Protein AF-A0A0D3APN8-F1 (afdb_monomer_lite)

Foldseek 3Di:
DDDDDDDDDDDDDDDDDDDDDDDDDPVPDQDDDPVSDDPPPDPDDPDPPPCPPPPPCPVPPPPPPPVCVVVVLCLCLLQVNDDDNVVVQLQVQLVVCCVVVPPQSVDSVRSSVVSNCCSPVSVSVVVVVVD

InterPro domains:
  IPR035902 Nucleoside phosphorylase/phosphoribosyltransferase catalytic domain superfamily [G3DSA:3.40.1030.10] (35-131)
  IPR035902 Nucleoside phosphorylase/phosphoribosyltransferase catalytic domain superfamily [SSF52418] (65-129)
  IPR040389 Cyclin-dependent protein kinase inhibitor SMR [PTHR33142] (10-127)

Secondary structure (DSSP, 8-state):
---------PPPPP------------S-PPPPSGGGSPPP---PPPP--S----------S-S---HHHHHHHHHHHHTT--SHHHHHHHHHHHHHHHHHT-TT-SSHHHHHHHHHHHHHTSHHHHHHHT-

Radius of gyration: 34.27 Å; chains: 1; bounding box: 90×50×68 Å

Organism: NCBI:txid109376

pLDDT: mean 76.38, std 21.12, range [37.12, 98.56]

Structure (mmCIF, N/CA/C/O backbone):
data_AF-A0A0D3APN8-F1
#
_entry.id   AF-A0A0D3APN8-F1
#
loop_
_atom_site.group_PDB
_atom_site.id
_atom_site.type_symbol
_atom_site.label_atom_id
_atom_site.label_alt_id
_atom_site.label_comp_id
_atom_site.label_asym_id
_atom_site.label_entity_id
_atom_site.label_seq_id
_atom_site.pdbx_PDB_ins_code
_atom_site.Cartn_x
_atom_site.Cartn_y
_atom_site.Cartn_z
_atom_site.occupancy
_atom_site.B_iso_or_equiv
_atom_site.auth_seq_id
_atom_site.auth_comp_id
_atom_site.auth_asym_id
_atom_site.auth_atom_id
_atom_site.pdbx_PDB_model_num
ATOM 1 N N . MET A 1 1 ? 79.770 -1.062 5.761 1.00 37.47 1 MET A N 1
ATOM 2 C CA . MET A 1 1 ? 80.265 -0.580 4.463 1.00 37.47 1 MET A CA 1
ATOM 3 C C . MET A 1 1 ? 79.353 -1.129 3.380 1.00 37.47 1 MET A C 1
ATOM 5 O O . MET A 1 1 ? 79.330 -2.326 3.135 1.00 37.47 1 MET A O 1
ATOM 9 N N . ASP A 1 2 ? 78.524 -0.215 2.884 1.00 37.12 2 ASP A N 1
ATOM 10 C CA . ASP A 1 2 ? 78.153 -0.028 1.479 1.00 37.12 2 ASP A CA 1
ATOM 11 C C . ASP A 1 2 ? 77.240 -1.070 0.818 1.00 37.12 2 ASP A C 1
ATOM 13 O O . ASP A 1 2 ? 77.661 -2.017 0.158 1.00 37.12 2 ASP A O 1
ATOM 17 N N . SER A 1 3 ? 75.935 -0.805 0.934 1.00 42.62 3 SER A N 1
ATOM 18 C CA . SER A 1 3 ? 74.910 -1.328 0.033 1.00 42.62 3 SER A CA 1
ATOM 19 C C . SER A 1 3 ? 74.941 -0.503 -1.257 1.00 42.62 3 SER A C 1
ATOM 21 O O . SER A 1 3 ? 74.533 0.658 -1.259 1.00 42.62 3 SER A O 1
ATOM 23 N N . SER A 1 4 ? 75.459 -1.081 -2.342 1.00 48.75 4 SER A N 1
ATOM 24 C CA . SER A 1 4 ? 75.426 -0.475 -3.676 1.00 48.75 4 SER A CA 1
ATOM 25 C C . SER A 1 4 ? 74.686 -1.390 -4.652 1.00 48.75 4 SER A C 1
ATOM 27 O O . SER A 1 4 ? 74.848 -2.613 -4.645 1.00 48.75 4 SER A O 1
ATOM 29 N N . GLY A 1 5 ? 73.788 -0.767 -5.415 1.00 46.47 5 GLY A N 1
ATOM 30 C CA . GLY A 1 5 ? 72.669 -1.384 -6.119 1.00 46.47 5 GLY A CA 1
ATOM 31 C C . GLY A 1 5 ? 73.028 -2.389 -7.213 1.00 46.47 5 GLY A C 1
ATOM 32 O O . GLY A 1 5 ? 74.096 -2.360 -7.821 1.00 46.47 5 GLY A O 1
ATOM 33 N N . LYS A 1 6 ? 72.064 -3.265 -7.512 1.00 50.12 6 LYS A N 1
ATOM 34 C CA . LYS A 1 6 ? 72.099 -4.148 -8.682 1.00 50.12 6 LYS A CA 1
ATOM 35 C C . LYS A 1 6 ? 70.855 -3.913 -9.532 1.00 50.12 6 LYS A C 1
ATOM 37 O O . LYS A 1 6 ? 69.770 -4.391 -9.216 1.00 50.12 6 LYS A O 1
ATOM 42 N N . THR A 1 7 ? 71.035 -3.180 -10.627 1.00 43.44 7 THR A N 1
ATOM 43 C CA . THR A 1 7 ? 70.061 -3.047 -11.716 1.00 43.44 7 THR A CA 1
ATOM 44 C C . THR A 1 7 ? 70.005 -4.357 -12.501 1.00 43.44 7 THR A C 1
ATOM 46 O O . THR A 1 7 ? 70.980 -4.740 -13.150 1.00 43.44 7 THR A O 1
ATOM 49 N N . LEU A 1 8 ? 68.868 -5.054 -12.459 1.00 48.75 8 LEU A N 1
ATOM 50 C CA . LEU A 1 8 ? 68.627 -6.259 -13.255 1.00 48.75 8 LEU A CA 1
ATOM 51 C C . LEU A 1 8 ? 68.156 -5.867 -14.664 1.00 48.75 8 LEU A C 1
ATOM 53 O O . LEU A 1 8 ? 67.062 -5.340 -14.847 1.00 48.75 8 LEU A O 1
ATOM 57 N N . LYS A 1 9 ? 68.993 -6.135 -15.674 1.00 44.97 9 LYS A N 1
ATOM 58 C CA . LYS A 1 9 ? 68.624 -6.039 -17.094 1.00 44.97 9 LYS A CA 1
ATOM 59 C C . LYS A 1 9 ? 67.778 -7.256 -17.482 1.00 44.97 9 LYS A C 1
ATOM 61 O O . LYS A 1 9 ? 68.299 -8.368 -17.549 1.00 44.97 9 LYS A O 1
ATOM 66 N N . VAL A 1 10 ? 66.496 -7.045 -17.768 1.00 46.97 10 VAL A N 1
ATOM 67 C CA . VAL A 1 10 ? 65.605 -8.079 -18.316 1.00 46.97 10 VAL A CA 1
ATOM 68 C C . VAL A 1 10 ? 65.905 -8.264 -19.808 1.00 46.97 10 VAL A C 1
ATOM 70 O O . VAL A 1 10 ? 65.887 -7.305 -20.576 1.00 46.97 10 VAL A O 1
ATOM 73 N N . LYS A 1 11 ? 66.216 -9.503 -20.208 1.00 47.66 11 LYS A N 1
ATOM 74 C CA . LYS A 1 11 ? 66.389 -9.926 -21.606 1.00 47.66 11 LYS A CA 1
ATOM 75 C C . LYS A 1 11 ? 65.027 -10.311 -22.196 1.00 47.66 11 LYS A C 1
ATOM 77 O O . LYS A 1 11 ? 64.288 -11.074 -21.582 1.00 47.66 11 LYS A O 1
ATOM 82 N N . THR A 1 12 ? 64.722 -9.812 -23.388 1.00 45.81 12 THR A N 1
ATOM 83 C CA . THR A 1 12 ? 63.543 -10.170 -24.194 1.00 45.81 12 THR A CA 1
ATOM 84 C C . THR A 1 12 ? 63.603 -11.638 -24.637 1.00 45.81 12 THR A C 1
ATOM 86 O O . THR A 1 12 ? 64.665 -12.069 -25.098 1.00 45.81 12 THR A O 1
ATOM 89 N N . PRO A 1 13 ? 62.508 -12.418 -24.568 1.00 44.09 13 PRO A N 1
ATOM 90 C CA . PRO A 1 13 ? 62.499 -13.758 -25.131 1.00 44.09 13 PRO A CA 1
ATOM 91 C C . PRO A 1 13 ? 62.144 -13.732 -26.624 1.00 44.09 13 PRO A C 1
ATOM 93 O O . PRO A 1 13 ? 61.189 -13.098 -27.068 1.00 44.09 13 PRO A O 1
ATOM 96 N N . ILE A 1 14 ? 62.969 -14.446 -27.385 1.00 47.16 14 ILE A N 1
ATOM 97 C CA . ILE A 1 14 ? 62.827 -14.780 -28.802 1.00 47.16 14 ILE A CA 1
ATOM 98 C C . ILE A 1 14 ? 61.641 -15.743 -28.969 1.00 47.16 14 ILE A C 1
ATOM 100 O O . ILE A 1 14 ? 61.655 -16.838 -28.408 1.00 47.16 14 ILE A O 1
ATOM 104 N N . ASN A 1 15 ? 60.640 -15.364 -29.769 1.00 44.09 15 ASN A N 1
ATOM 105 C CA . ASN A 1 15 ? 59.539 -16.253 -30.147 1.00 44.09 15 ASN A CA 1
ATOM 106 C C . ASN A 1 15 ? 60.028 -17.278 -31.182 1.00 44.09 15 ASN A C 1
ATOM 108 O O . ASN A 1 15 ? 60.207 -16.951 -32.356 1.00 44.09 15 ASN A O 1
ATOM 112 N N . LYS A 1 16 ? 60.240 -18.527 -30.755 1.00 42.22 16 LYS A N 1
ATOM 113 C CA . LYS A 1 16 ? 60.398 -19.671 -31.663 1.00 42.22 16 LYS A CA 1
ATOM 114 C C . LYS A 1 16 ? 59.022 -20.076 -32.199 1.00 42.22 16 LYS A C 1
ATOM 116 O O . LYS A 1 16 ? 58.104 -20.322 -31.422 1.00 42.22 16 LYS A O 1
ATOM 121 N N . LYS A 1 17 ? 58.895 -20.143 -33.525 1.00 40.84 17 LYS A N 1
ATOM 122 C CA . LYS A 1 17 ? 57.742 -20.718 -34.231 1.00 40.84 17 LYS A CA 1
ATOM 123 C C . LYS A 1 17 ? 57.676 -22.215 -33.905 1.00 40.84 17 LYS A C 1
ATOM 125 O O . LYS A 1 17 ? 58.651 -22.919 -34.151 1.00 40.84 17 LYS A O 1
ATOM 130 N N . LEU A 1 18 ? 56.561 -22.673 -33.343 1.00 43.44 18 LEU A N 1
ATOM 131 C CA . LEU A 1 18 ? 56.265 -24.092 -33.167 1.00 43.44 18 LEU A CA 1
ATOM 132 C C . LEU A 1 18 ? 55.299 -24.491 -34.287 1.00 43.44 18 LEU A C 1
ATOM 134 O O . LEU A 1 18 ? 54.192 -23.958 -34.363 1.00 43.44 18 LEU A O 1
ATOM 138 N N . GLU A 1 19 ? 55.742 -25.361 -35.188 1.00 45.94 19 GLU A N 1
ATOM 139 C CA . GLU A 1 19 ? 54.871 -26.022 -36.160 1.00 45.94 19 GLU A CA 1
ATOM 140 C C . GLU A 1 19 ? 54.150 -27.163 -35.432 1.00 45.94 19 GLU A C 1
ATOM 142 O O . GLU A 1 19 ? 54.787 -27.949 -34.730 1.00 45.94 19 GLU A O 1
ATOM 147 N N . LYS A 1 20 ? 52.819 -27.205 -35.531 1.00 43.53 20 LYS A N 1
ATOM 148 C CA . LYS A 1 20 ? 51.989 -28.279 -34.980 1.00 43.53 20 LYS A CA 1
ATOM 149 C C . LYS A 1 20 ? 51.317 -28.995 -36.147 1.00 43.53 20 LYS A C 1
ATOM 151 O O . LYS A 1 20 ? 50.516 -28.394 -36.861 1.00 43.53 20 LYS A O 1
ATOM 156 N N . GLU A 1 21 ? 51.696 -30.249 -36.343 1.00 40.78 21 GLU A N 1
ATOM 157 C CA . GLU A 1 21 ? 51.004 -31.202 -37.205 1.00 40.78 21 GLU A CA 1
ATOM 158 C C . GLU A 1 21 ? 49.721 -31.701 -36.518 1.00 40.78 21 GLU A C 1
ATOM 160 O O . GLU A 1 21 ? 49.725 -31.929 -35.310 1.00 40.78 21 GLU A O 1
ATOM 165 N N . GLY A 1 22 ? 48.662 -31.878 -37.319 1.00 49.62 22 GLY A N 1
ATOM 166 C CA . GLY A 1 22 ? 47.537 -32.798 -37.100 1.00 49.62 22 GLY A CA 1
ATOM 167 C C . GLY A 1 22 ? 46.626 -32.550 -35.895 1.00 49.62 22 GLY A C 1
ATOM 168 O O . GLY A 1 22 ? 46.859 -33.102 -34.826 1.00 49.62 22 GLY A O 1
ATOM 169 N N . GLU A 1 23 ? 45.515 -31.840 -36.101 1.00 52.97 23 GLU A N 1
ATOM 170 C CA . GLU A 1 23 ? 44.332 -31.934 -35.233 1.00 52.97 23 GLU A CA 1
ATOM 171 C C . GLU A 1 23 ? 43.122 -32.264 -36.126 1.00 52.97 23 GLU A C 1
ATOM 173 O O . GLU A 1 23 ? 42.952 -31.677 -37.196 1.00 52.97 23 GLU A O 1
ATOM 178 N N . GLU A 1 24 ? 42.364 -33.285 -35.723 1.00 58.72 24 GLU A N 1
ATOM 179 C CA . GLU A 1 24 ? 41.165 -33.802 -36.388 1.00 58.72 24 GLU A CA 1
ATOM 180 C C . GLU A 1 24 ? 40.160 -32.663 -36.629 1.00 58.72 24 GLU A C 1
ATOM 182 O O . GLU A 1 24 ? 39.918 -31.844 -35.741 1.00 58.72 24 GLU A O 1
ATOM 187 N N . GLU A 1 25 ? 39.614 -32.561 -37.847 1.00 55.94 25 GLU A N 1
ATOM 188 C CA . GLU A 1 25 ? 38.759 -31.433 -38.223 1.00 55.94 25 GLU A CA 1
ATOM 189 C C . GLU A 1 25 ? 37.395 -31.523 -37.526 1.00 55.94 25 GLU A C 1
ATOM 191 O O . GLU A 1 25 ? 36.469 -32.175 -38.011 1.00 55.94 25 GLU A O 1
ATOM 196 N N . ASP A 1 26 ? 37.242 -30.803 -36.414 1.00 64.06 26 ASP A N 1
ATOM 197 C CA . ASP A 1 26 ? 35.926 -30.346 -35.982 1.00 64.06 26 ASP A CA 1
ATOM 198 C C . ASP A 1 26 ? 35.292 -29.612 -37.174 1.00 64.06 26 ASP A C 1
ATOM 200 O O . ASP A 1 26 ? 35.817 -28.607 -37.667 1.00 64.06 26 ASP A O 1
ATOM 204 N N . GLY A 1 27 ? 34.157 -30.127 -37.659 1.00 63.78 27 GLY A N 1
ATOM 205 C CA . GLY A 1 27 ? 33.430 -29.661 -38.852 1.00 63.78 27 GLY A CA 1
ATOM 206 C C . GLY A 1 27 ? 32.909 -28.216 -38.788 1.00 63.78 27 GLY A C 1
ATOM 207 O O . GLY A 1 27 ? 32.065 -27.817 -39.586 1.00 63.78 27 GLY A O 1
ATOM 208 N N . PHE A 1 28 ? 33.409 -27.419 -37.848 1.00 59.09 28 PHE A N 1
ATOM 209 C CA . PHE A 1 28 ? 33.198 -25.990 -37.708 1.00 59.09 28 PHE A CA 1
ATOM 210 C C . PHE A 1 28 ? 34.496 -25.221 -38.010 1.00 59.09 28 PHE A C 1
ATOM 212 O O . PHE A 1 28 ? 34.993 -24.433 -37.207 1.00 59.09 28 PHE A O 1
ATOM 219 N N . THR A 1 29 ? 35.085 -25.458 -39.184 1.00 73.25 29 THR A N 1
ATOM 220 C CA . THR A 1 29 ? 36.287 -24.729 -39.604 1.00 73.25 29 THR A CA 1
ATOM 221 C C . THR A 1 29 ? 35.915 -23.344 -40.132 1.00 73.25 29 THR A C 1
ATOM 223 O O . THR A 1 29 ? 35.148 -23.206 -41.085 1.00 73.25 29 THR A O 1
ATOM 226 N N . THR A 1 30 ? 36.493 -22.298 -39.532 1.00 80.19 30 THR A N 1
ATOM 227 C CA . THR A 1 30 ? 36.334 -20.909 -39.984 1.00 80.19 30 THR A CA 1
ATOM 228 C C . THR A 1 30 ? 36.708 -20.784 -41.466 1.00 80.19 30 THR A C 1
ATOM 230 O O . THR A 1 30 ? 37.842 -21.131 -41.821 1.00 80.19 30 THR A O 1
ATOM 233 N N . PRO A 1 31 ? 35.820 -20.252 -42.330 1.00 78.19 31 PRO A N 1
ATOM 234 C CA . PRO A 1 31 ? 36.100 -20.090 -43.750 1.00 78.19 31 PRO A CA 1
ATOM 235 C C . PRO A 1 31 ? 37.393 -19.303 -43.974 1.00 78.19 31 PRO A C 1
ATOM 237 O O . PRO A 1 31 ? 37.514 -18.133 -43.604 1.00 78.19 31 PRO A O 1
ATOM 240 N N . LYS A 1 32 ? 38.387 -19.955 -44.582 1.00 78.19 32 LYS A N 1
ATOM 241 C CA . LYS A 1 32 ? 39.660 -19.323 -44.934 1.00 78.19 32 LYS A CA 1
ATOM 242 C C . LYS A 1 32 ? 39.542 -18.731 -46.335 1.00 78.19 32 LYS A C 1
ATOM 244 O O . LYS A 1 32 ? 39.289 -19.434 -47.304 1.00 78.19 32 LYS A O 1
ATOM 249 N N . GLY A 1 33 ? 39.729 -17.423 -46.446 1.00 78.44 33 GLY A N 1
ATOM 250 C CA . GLY A 1 33 ? 39.718 -16.714 -47.723 1.00 78.44 33 GLY A CA 1
ATOM 251 C C . GLY A 1 33 ? 39.744 -15.209 -47.502 1.00 78.44 33 GLY A C 1
ATOM 252 O O . GLY A 1 33 ? 39.209 -14.723 -46.508 1.00 78.44 33 GLY A O 1
ATOM 253 N N . ALA A 1 34 ? 40.380 -14.459 -48.404 1.00 74.50 34 ALA A N 1
ATOM 254 C CA . ALA A 1 34 ? 40.417 -12.996 -48.322 1.00 74.50 34 ALA A CA 1
ATOM 255 C C . ALA A 1 34 ? 39.006 -12.385 -48.361 1.00 74.50 34 ALA A C 1
ATOM 257 O O . ALA A 1 34 ? 38.756 -11.381 -47.709 1.00 74.50 34 ALA A O 1
ATOM 258 N N . GLN A 1 35 ? 38.082 -13.050 -49.053 1.00 80.19 35 GLN A N 1
ATOM 259 C CA . GLN A 1 35 ? 36.667 -12.705 -49.146 1.00 80.19 35 GLN A CA 1
ATOM 260 C C . GLN A 1 35 ? 35.890 -12.875 -47.830 1.00 80.19 35 GLN A C 1
ATOM 262 O O . GLN A 1 35 ? 34.856 -12.244 -47.653 1.00 80.19 35 GLN A O 1
ATOM 267 N N . PHE A 1 36 ? 36.387 -13.702 -46.905 1.00 78.44 36 PHE A N 1
ATOM 268 C CA . PHE A 1 36 ? 35.804 -13.896 -45.572 1.00 78.44 36 PHE A CA 1
ATOM 269 C C . PHE A 1 36 ? 36.566 -13.120 -44.491 1.00 78.44 36 PHE A C 1
ATOM 271 O O . PHE A 1 36 ? 36.204 -13.170 -43.316 1.00 78.44 36 PHE A O 1
ATOM 278 N N . LYS A 1 37 ? 37.636 -12.399 -44.864 1.00 81.50 37 LYS A N 1
ATOM 279 C CA . LYS A 1 37 ? 38.321 -11.505 -43.934 1.00 81.50 37 LYS A CA 1
ATOM 280 C C . LYS A 1 37 ? 37.448 -10.286 -43.698 1.00 81.50 37 LYS A C 1
ATOM 282 O O . LYS A 1 37 ? 36.976 -9.655 -44.640 1.00 81.50 37 LYS A O 1
ATOM 287 N N . ILE A 1 38 ? 37.305 -9.931 -42.427 1.00 80.19 38 ILE A N 1
ATOM 288 C CA . ILE A 1 38 ? 36.718 -8.658 -42.028 1.00 80.19 38 ILE A CA 1
ATOM 289 C C . ILE A 1 38 ? 37.524 -7.550 -42.728 1.00 80.19 38 ILE A C 1
ATOM 291 O O . ILE A 1 38 ? 38.755 -7.535 -42.595 1.00 80.19 38 ILE A O 1
ATOM 295 N N . PRO A 1 39 ? 36.872 -6.657 -43.495 1.00 80.62 39 PRO A N 1
ATOM 296 C CA . PRO A 1 39 ? 37.542 -5.516 -44.096 1.00 80.62 39 PRO A CA 1
ATOM 297 C C . PRO A 1 39 ? 38.317 -4.728 -43.033 1.00 80.62 39 PRO A C 1
ATOM 299 O O . PRO A 1 39 ? 37.852 -4.621 -41.894 1.00 80.62 39 PRO A O 1
ATOM 302 N N . PRO A 1 40 ? 39.499 -4.183 -43.367 1.00 75.75 40 PRO A N 1
ATOM 303 C CA . PRO A 1 40 ? 40.260 -3.393 -42.415 1.00 75.75 40 PRO A CA 1
ATOM 304 C C . PRO A 1 40 ? 39.393 -2.235 -41.924 1.00 75.75 40 PR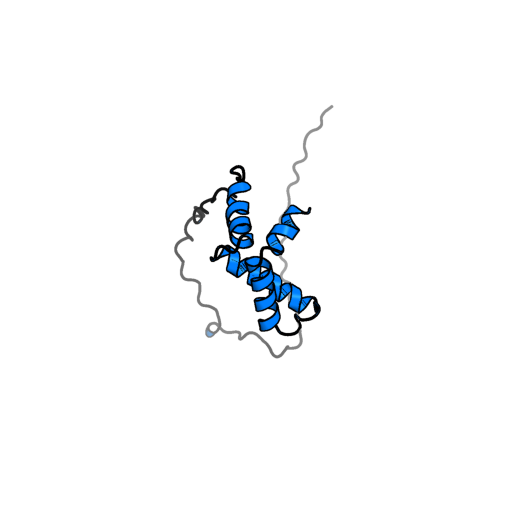O A C 1
ATOM 306 O O . PRO A 1 40 ? 38.747 -1.555 -42.723 1.00 75.75 40 PRO A O 1
ATOM 309 N N . LEU A 1 41 ? 39.369 -2.036 -40.605 1.00 70.00 41 LEU A N 1
ATOM 310 C CA . LEU A 1 41 ? 38.655 -0.923 -39.995 1.00 70.00 41 LEU A CA 1
ATOM 311 C C . LEU A 1 41 ? 39.166 0.370 -40.639 1.00 70.00 41 LEU A C 1
ATOM 313 O O . LEU A 1 41 ? 40.344 0.712 -40.503 1.00 70.00 41 LEU A O 1
ATOM 317 N N . LEU A 1 42 ? 38.287 1.067 -41.367 1.00 73.62 42 LEU A N 1
ATOM 318 C CA . LEU A 1 42 ? 38.537 2.443 -41.783 1.00 73.62 42 LEU A CA 1
ATOM 319 C C . LEU A 1 42 ? 38.911 3.225 -40.526 1.00 73.62 42 LEU A C 1
ATOM 321 O O . LEU A 1 42 ? 38.305 3.000 -39.479 1.00 73.62 42 LEU A O 1
ATOM 325 N N . GLN A 1 43 ? 39.932 4.084 -40.609 1.00 73.94 43 GLN A N 1
ATOM 326 C CA . GLN A 1 43 ? 40.375 4.872 -39.462 1.00 73.94 43 GLN A CA 1
ATOM 327 C C . GLN A 1 43 ? 39.201 5.699 -38.948 1.00 73.94 43 GLN A C 1
ATOM 329 O O . GLN A 1 43 ? 38.864 6.751 -39.490 1.00 73.94 43 GLN A O 1
ATOM 334 N N . CYS A 1 44 ? 38.562 5.189 -37.901 1.00 61.94 44 CYS A N 1
ATOM 335 C CA . CYS A 1 44 ? 37.599 5.944 -37.141 1.00 61.94 44 CYS A CA 1
ATOM 336 C C . CYS A 1 44 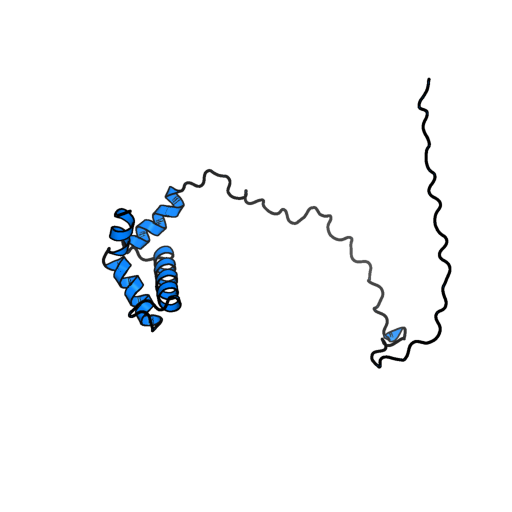? 38.350 7.157 -36.582 1.00 61.94 44 CYS A C 1
ATOM 338 O O . CYS A 1 44 ? 39.499 6.999 -36.144 1.00 61.94 44 CYS A O 1
ATOM 340 N N . PRO A 1 45 ? 37.741 8.355 -36.574 1.00 72.94 45 PRO A N 1
ATOM 341 C CA . PRO A 1 45 ? 38.311 9.459 -35.820 1.00 72.94 45 PRO A CA 1
ATOM 342 C C . PRO A 1 45 ? 38.611 8.96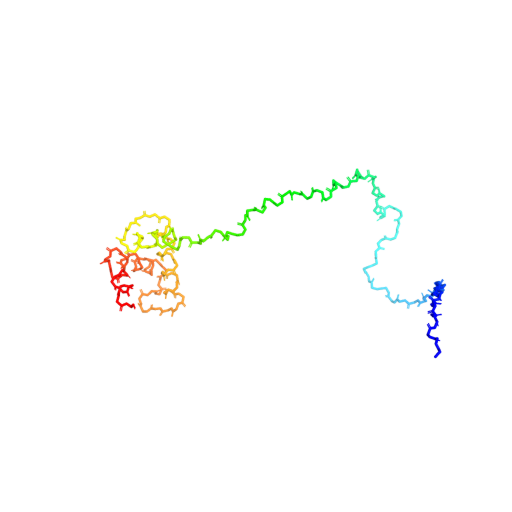3 -34.398 1.00 72.94 45 PRO A C 1
ATOM 344 O O . PRO A 1 45 ? 37.867 8.111 -33.889 1.00 72.94 45 PRO A O 1
ATOM 347 N N . PRO A 1 46 ? 39.709 9.429 -33.773 1.00 70.81 46 PRO A N 1
ATOM 348 C CA . PRO A 1 46 ? 40.049 9.011 -32.423 1.00 70.81 46 PRO A CA 1
ATOM 349 C C . PRO A 1 46 ? 38.804 9.158 -31.557 1.00 70.81 46 PRO A C 1
ATOM 351 O O . PRO A 1 46 ? 38.129 10.191 -31.620 1.00 70.81 46 PRO A O 1
ATOM 354 N N . ALA A 1 47 ? 38.474 8.096 -30.813 1.00 64.62 47 ALA A N 1
ATOM 355 C CA . ALA A 1 47 ? 37.350 8.126 -29.893 1.00 64.62 47 ALA A CA 1
ATOM 356 C C . ALA A 1 47 ? 37.443 9.433 -29.097 1.00 64.62 47 ALA A C 1
ATOM 358 O O . ALA A 1 47 ? 38.557 9.768 -28.667 1.00 64.62 47 ALA A O 1
ATOM 359 N N . PRO A 1 48 ? 36.331 10.181 -28.940 1.00 63.97 48 PRO A N 1
ATOM 360 C CA . PRO A 1 48 ? 36.332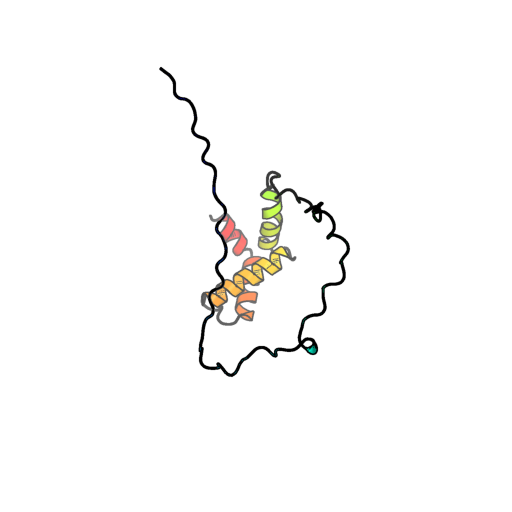 11.392 -28.142 1.00 63.97 48 PRO A CA 1
ATOM 361 C C . PRO A 1 48 ? 37.113 11.115 -26.868 1.00 63.97 48 PRO A C 1
ATOM 363 O O . PRO A 1 48 ? 36.906 10.072 -26.234 1.00 63.97 48 PRO A O 1
ATOM 366 N N . VAL A 1 49 ? 38.081 11.987 -26.565 1.00 64.88 49 VAL A N 1
ATOM 367 C CA . VAL A 1 49 ? 38.912 11.854 -25.366 1.00 64.88 49 VAL A CA 1
ATOM 368 C C . VAL A 1 49 ? 37.973 11.512 -24.216 1.00 64.88 49 VAL A C 1
ATOM 370 O O . VAL A 1 49 ? 36.870 12.057 -24.157 1.00 64.88 49 VAL A O 1
ATOM 373 N N . ARG A 1 50 ? 38.386 10.634 -23.294 1.00 58.62 50 ARG A N 1
ATOM 374 C CA . ARG A 1 50 ? 37.682 10.425 -22.018 1.00 58.62 50 ARG A CA 1
ATOM 375 C C . ARG A 1 50 ? 37.669 11.713 -21.160 1.00 58.62 50 ARG A C 1
ATOM 377 O O . ARG A 1 50 ? 37.905 11.661 -19.964 1.00 58.62 50 ARG A O 1
ATOM 384 N N . GLY A 1 51 ? 37.340 12.879 -21.708 1.00 55.88 51 GLY A N 1
ATOM 385 C CA . GLY A 1 51 ? 36.362 13.738 -21.070 1.00 55.88 51 GLY A CA 1
ATOM 386 C C . GLY A 1 51 ? 35.057 12.973 -21.162 1.00 55.88 51 GLY A C 1
ATOM 387 O O . GLY A 1 51 ? 34.298 13.163 -22.107 1.00 55.88 51 GLY A O 1
ATOM 388 N N . GLY A 1 52 ? 34.884 12.003 -20.253 1.00 55.22 52 GLY A N 1
ATOM 389 C CA . GLY A 1 52 ? 33.679 11.193 -20.194 1.00 55.22 52 GLY A CA 1
ATOM 390 C C . GLY A 1 52 ? 32.472 12.107 -20.305 1.00 55.22 52 GLY A C 1
ATOM 391 O O . GLY A 1 52 ? 32.559 13.289 -19.954 1.00 55.22 52 GLY A O 1
ATOM 392 N N . ILE A 1 53 ? 31.333 11.561 -20.741 1.00 55.03 53 ILE A N 1
ATOM 393 C CA . ILE A 1 53 ? 30.046 12.097 -20.289 1.00 55.03 53 ILE A CA 1
ATOM 394 C C . ILE A 1 53 ? 30.315 12.509 -18.853 1.00 55.03 53 ILE A C 1
ATOM 396 O O . ILE A 1 53 ? 30.743 11.643 -18.078 1.00 55.03 53 ILE A O 1
ATOM 400 N N . GLN A 1 54 ? 30.252 13.812 -18.542 1.00 53.88 54 GLN A N 1
ATOM 401 C CA . GLN A 1 54 ? 30.295 14.201 -17.151 1.00 53.88 54 GLN A CA 1
ATOM 402 C C . GLN A 1 54 ? 29.153 13.375 -16.606 1.00 53.88 54 GLN A C 1
ATOM 404 O O . GLN A 1 54 ? 27.988 13.648 -16.905 1.00 53.88 54 GLN A O 1
ATOM 409 N N . GLN A 1 55 ? 29.480 12.303 -15.879 1.00 55.03 55 GLN A N 1
ATOM 410 C CA . GLN A 1 55 ? 28.560 11.829 -14.895 1.00 55.03 55 GLN A CA 1
ATOM 411 C C . GLN A 1 55 ? 28.369 13.121 -14.142 1.00 55.03 55 GLN A C 1
ATOM 413 O O . GLN A 1 55 ? 29.311 13.625 -13.524 1.00 55.03 55 GLN A O 1
ATOM 418 N N . LYS A 1 56 ? 27.197 13.745 -14.309 1.00 49.97 56 LYS A N 1
ATOM 419 C CA . LYS A 1 56 ? 26.700 14.556 -13.232 1.00 49.97 56 LYS A CA 1
ATOM 420 C C . LYS A 1 56 ? 26.818 13.560 -12.107 1.00 49.97 56 LYS A C 1
ATOM 422 O O . LYS A 1 56 ? 26.060 12.595 -12.039 1.00 49.97 56 LYS A O 1
ATOM 427 N N . THR A 1 57 ? 27.855 13.731 -11.302 1.00 51.38 57 THR A N 1
ATOM 428 C CA . THR A 1 57 ? 27.800 13.371 -9.921 1.00 51.38 57 THR A CA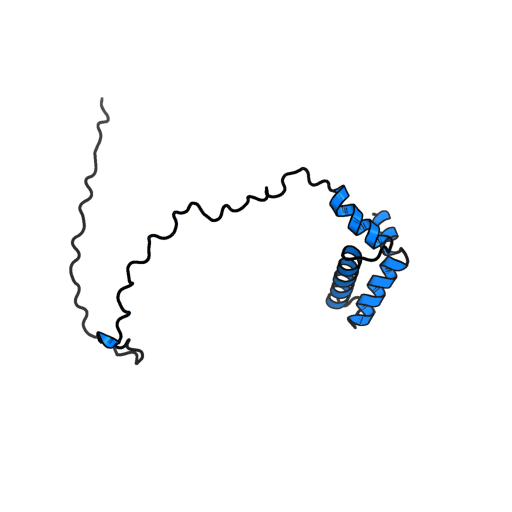 1
ATOM 429 C C . THR A 1 57 ? 26.605 14.191 -9.471 1.00 51.38 57 THR A C 1
ATOM 431 O O . THR A 1 57 ? 26.718 15.311 -8.996 1.00 51.38 57 THR A O 1
ATOM 434 N N . THR A 1 58 ? 25.395 13.666 -9.706 1.00 51.62 58 THR A N 1
ATOM 435 C CA . THR A 1 58 ? 24.334 13.860 -8.752 1.00 51.62 58 THR A CA 1
ATOM 436 C C . THR A 1 58 ? 25.059 13.480 -7.482 1.00 51.62 58 THR A C 1
ATOM 438 O O . THR A 1 58 ? 25.537 12.334 -7.424 1.00 51.62 58 THR A O 1
ATOM 441 N N . PRO A 1 59 ? 25.346 14.436 -6.583 1.00 56.47 59 PRO A N 1
ATOM 442 C CA . PRO A 1 59 ? 26.021 14.084 -5.353 1.00 56.47 59 PRO A CA 1
ATOM 443 C C . PRO A 1 59 ? 25.247 12.876 -4.849 1.00 56.47 59 PRO A C 1
ATOM 445 O O . PRO A 1 59 ? 24.020 12.966 -4.745 1.00 56.47 59 PRO A O 1
ATOM 448 N N . ARG A 1 60 ? 25.906 11.709 -4.708 1.00 56.50 60 ARG A N 1
ATOM 449 C CA . ARG A 1 60 ? 25.280 10.560 -4.042 1.00 56.50 60 ARG A CA 1
ATOM 450 C C . ARG A 1 60 ? 24.736 11.186 -2.782 1.00 56.50 60 ARG A C 1
ATOM 452 O O . ARG A 1 60 ? 25.561 11.750 -2.074 1.00 56.50 60 ARG A O 1
ATOM 459 N N . ARG A 1 61 ? 23.406 11.279 -2.655 1.00 51.53 61 ARG A N 1
ATOM 460 C CA . ARG A 1 61 ? 22.726 12.288 -1.834 1.00 51.53 61 ARG A CA 1
ATOM 461 C C . ARG A 1 61 ? 23.231 12.175 -0.396 1.00 51.53 61 ARG A C 1
ATOM 463 O O . ARG A 1 61 ? 22.679 11.447 0.409 1.00 51.53 61 ARG A O 1
ATOM 470 N N . LEU A 1 62 ? 24.324 12.875 -0.124 1.00 46.88 62 LEU A N 1
ATOM 471 C CA . LEU A 1 62 ? 24.993 13.024 1.157 1.00 46.88 62 LEU A CA 1
ATOM 472 C C . LEU A 1 62 ? 24.697 14.438 1.663 1.00 46.88 62 LEU A C 1
ATOM 474 O O . LEU A 1 62 ? 25.459 15.036 2.407 1.00 46.88 62 LEU A O 1
ATOM 478 N N . THR A 1 63 ? 23.586 15.013 1.205 1.00 56.50 63 THR A N 1
ATOM 479 C CA . THR A 1 63 ? 22.834 15.953 2.020 1.00 56.50 63 THR A CA 1
ATOM 480 C C . THR A 1 63 ? 22.274 15.134 3.167 1.00 56.50 63 THR A C 1
ATOM 482 O O . THR A 1 63 ? 21.795 14.030 2.893 1.00 56.50 63 THR A O 1
ATOM 485 N N . SER A 1 64 ? 22.310 15.645 4.401 1.00 54.16 64 SER A N 1
ATOM 486 C CA . SER A 1 64 ? 21.516 15.090 5.498 1.00 54.16 64 SER A CA 1
ATOM 487 C C . SER A 1 64 ? 20.155 14.705 4.928 1.00 54.16 64 SER A C 1
ATOM 489 O O . SER A 1 64 ? 19.426 15.539 4.380 1.00 54.16 64 SER A O 1
ATOM 491 N N . VAL A 1 65 ? 19.897 13.401 4.868 1.00 61.31 65 VAL A N 1
ATOM 492 C CA . VAL A 1 65 ? 18.631 12.908 4.356 1.00 61.31 65 VAL A CA 1
ATOM 493 C C . VAL A 1 65 ? 17.650 13.439 5.381 1.00 61.31 65 VAL A C 1
ATOM 495 O O . VAL A 1 65 ? 17.695 13.019 6.534 1.00 61.31 65 VAL A O 1
ATOM 498 N N . ASN A 1 66 ? 16.885 14.473 5.028 1.00 69.44 66 ASN A N 1
ATOM 499 C CA . ASN A 1 66 ? 15.836 14.958 5.908 1.00 69.44 66 ASN A CA 1
ATOM 500 C C . ASN A 1 66 ? 14.841 13.809 5.971 1.00 69.44 66 ASN A C 1
ATOM 502 O O . ASN A 1 66 ? 14.016 13.674 5.071 1.00 69.44 66 ASN A O 1
ATOM 506 N N . VAL A 1 67 ? 15.007 12.946 6.972 1.00 76.25 67 VAL A N 1
ATOM 507 C CA . VAL A 1 67 ? 14.249 11.707 7.140 1.00 76.25 67 VAL A CA 1
ATOM 508 C C . VAL A 1 67 ? 12.755 12.037 7.102 1.00 76.25 67 VAL A C 1
ATOM 510 O O . VAL A 1 67 ? 11.997 11.369 6.412 1.00 76.25 67 VAL A O 1
ATOM 513 N N . SER A 1 68 ? 12.371 13.176 7.686 1.00 77.44 68 SER A N 1
ATOM 514 C CA . SER A 1 68 ? 11.024 13.749 7.629 1.00 77.44 68 SER A CA 1
ATOM 515 C C . SER A 1 68 ? 10.448 13.839 6.211 1.00 77.44 68 SER A C 1
ATOM 517 O O . SER A 1 68 ? 9.330 13.400 5.994 1.00 77.44 68 SER A O 1
ATOM 519 N N . LYS A 1 69 ? 11.224 14.287 5.212 1.00 83.50 69 LYS A N 1
ATOM 520 C CA . LYS A 1 69 ? 10.744 14.428 3.819 1.00 83.50 69 LYS A CA 1
ATOM 521 C C . LYS A 1 69 ? 10.458 13.093 3.131 1.00 83.50 69 LYS A C 1
ATOM 523 O O . LYS A 1 69 ? 9.826 13.080 2.082 1.00 83.50 69 LYS A O 1
ATOM 528 N N . HIS A 1 70 ? 10.995 12.001 3.668 1.00 81.56 70 HIS A N 1
ATOM 529 C CA . HIS A 1 70 ? 10.748 10.652 3.168 1.00 81.56 70 HIS A CA 1
ATOM 530 C C . HIS A 1 70 ? 9.606 9.975 3.922 1.00 81.56 70 HIS A C 1
ATOM 532 O O . HIS A 1 70 ? 8.876 9.212 3.314 1.00 81.56 70 HIS A O 1
ATOM 538 N N . ILE A 1 71 ? 9.426 10.302 5.204 1.00 88.88 71 ILE A N 1
ATOM 539 C CA . ILE A 1 71 ? 8.371 9.742 6.053 1.00 88.88 71 ILE A CA 1
ATOM 540 C C . ILE A 1 71 ? 7.019 10.427 5.803 1.00 88.88 71 ILE A C 1
ATOM 542 O O . ILE A 1 71 ? 5.983 9.779 5.870 1.00 88.88 71 ILE A O 1
ATOM 546 N N . GLU A 1 72 ? 7.011 11.734 5.522 1.00 92.31 72 GLU A N 1
ATOM 547 C CA . GLU A 1 72 ? 5.780 12.515 5.327 1.00 92.31 72 GLU A CA 1
ATOM 548 C C . GLU A 1 72 ? 4.820 11.904 4.285 1.00 92.31 72 GLU A C 1
ATOM 550 O O . GLU A 1 72 ? 3.646 11.739 4.619 1.00 92.31 72 GLU A O 1
ATOM 555 N N . PRO A 1 73 ? 5.268 11.513 3.071 1.00 94.44 73 PRO A N 1
ATOM 556 C CA . PRO A 1 73 ? 4.391 10.869 2.091 1.00 94.44 73 PRO A CA 1
ATOM 557 C C . PRO A 1 73 ? 3.834 9.523 2.563 1.00 94.44 73 PRO A C 1
ATOM 559 O O . PRO A 1 73 ? 2.675 9.216 2.292 1.00 94.44 73 PRO A O 1
ATOM 562 N N . ASP A 1 74 ? 4.640 8.736 3.277 1.00 93.94 74 ASP A N 1
ATOM 563 C CA . ASP A 1 74 ? 4.243 7.414 3.763 1.00 93.94 74 ASP A CA 1
ATOM 564 C C . ASP A 1 74 ? 3.225 7.539 4.908 1.00 93.94 74 ASP A C 1
ATOM 566 O O . ASP A 1 74 ? 2.217 6.837 4.926 1.00 93.94 74 ASP A O 1
ATOM 570 N N . LEU A 1 75 ? 3.414 8.499 5.823 1.00 95.56 75 LEU A N 1
ATOM 571 C CA . LEU A 1 75 ? 2.441 8.807 6.878 1.00 95.56 75 LEU A CA 1
ATOM 572 C C . LEU A 1 75 ? 1.131 9.364 6.316 1.00 95.56 75 LEU A C 1
ATOM 574 O O . LEU A 1 75 ? 0.061 9.011 6.806 1.00 95.56 75 LEU A O 1
ATOM 578 N N . ALA A 1 76 ? 1.198 10.228 5.301 1.00 96.38 76 ALA A N 1
ATOM 579 C CA . ALA A 1 76 ? 0.016 10.719 4.597 1.00 96.38 76 ALA A CA 1
ATOM 580 C C . ALA A 1 76 ? -0.760 9.556 3.959 1.00 96.38 76 ALA A C 1
ATOM 582 O O . ALA A 1 76 ? -1.975 9.442 4.128 1.00 96.38 76 ALA A O 1
ATOM 583 N N . ALA A 1 77 ? -0.052 8.632 3.306 1.00 97.38 77 ALA A N 1
ATOM 584 C CA . ALA A 1 77 ? -0.653 7.432 2.747 1.00 97.38 77 ALA A CA 1
ATOM 585 C C . ALA A 1 77 ? -1.309 6.553 3.824 1.00 97.38 77 ALA A C 1
ATOM 587 O O . ALA A 1 77 ? -2.448 6.140 3.634 1.00 97.38 77 ALA A O 1
ATOM 588 N N . LEU A 1 78 ? -0.657 6.331 4.973 1.00 96.44 78 LEU A N 1
ATOM 589 C CA . LEU A 1 78 ? -1.232 5.577 6.101 1.00 96.44 78 LEU A CA 1
ATOM 590 C C . LEU A 1 78 ? -2.466 6.251 6.726 1.00 96.44 78 LEU A C 1
ATOM 592 O O . LEU A 1 78 ? -3.304 5.567 7.304 1.00 96.44 78 LEU A O 1
ATOM 596 N N . ARG A 1 79 ? -2.614 7.572 6.574 1.00 96.50 79 ARG A N 1
ATOM 597 C CA . ARG A 1 79 ? -3.833 8.326 6.928 1.00 96.50 79 ARG A CA 1
ATOM 598 C C . ARG A 1 79 ? -4.947 8.215 5.879 1.00 96.50 79 ARG A C 1
ATOM 600 O O . ARG A 1 79 ? -6.006 8.812 6.057 1.00 96.50 79 ARG A O 1
ATOM 607 N N . GLY A 1 80 ? -4.716 7.488 4.786 1.00 96.12 80 GLY A N 1
ATOM 608 C CA . GLY A 1 80 ? -5.670 7.301 3.693 1.00 96.12 80 GLY A CA 1
ATOM 609 C C . GLY A 1 80 ? -5.586 8.347 2.578 1.00 96.12 80 GLY A C 1
ATOM 610 O O . GLY A 1 80 ? -6.438 8.338 1.683 1.00 96.12 80 GLY A O 1
ATOM 611 N N . GLU A 1 81 ? -4.585 9.240 2.584 1.00 97.50 81 GLU A N 1
ATOM 612 C CA . GLU A 1 81 ? -4.396 10.208 1.498 1.00 97.50 81 GLU A CA 1
ATOM 613 C C . GLU A 1 81 ? -4.005 9.483 0.205 1.00 97.50 81 GLU A C 1
ATOM 615 O O . GLU A 1 81 ? -3.007 8.766 0.146 1.00 97.50 81 GLU A O 1
ATOM 620 N N . LYS A 1 82 ? -4.800 9.663 -0.855 1.00 97.12 82 LYS A N 1
ATOM 621 C CA . LYS A 1 82 ? -4.577 8.979 -2.135 1.00 97.12 82 LYS A CA 1
ATOM 622 C C . LYS A 1 82 ? -3.416 9.609 -2.904 1.00 97.12 82 LYS A C 1
ATOM 624 O O . LYS A 1 82 ? -3.276 10.830 -2.952 1.00 97.12 82 LYS A O 1
ATOM 629 N N . GLY A 1 83 ? -2.625 8.774 -3.572 1.00 96.19 83 GLY A N 1
ATOM 630 C CA . GLY A 1 83 ? -1.495 9.199 -4.392 1.00 96.19 83 GLY A CA 1
ATOM 631 C C . GLY A 1 83 ? -0.475 8.081 -4.585 1.00 96.19 83 GLY A C 1
ATOM 632 O O . GLY A 1 83 ? -0.685 6.952 -4.156 1.00 96.19 83 GLY A O 1
ATOM 633 N N . ALA A 1 84 ? 0.670 8.407 -5.184 1.00 96.75 84 ALA A N 1
ATOM 634 C CA . ALA A 1 84 ? 1.677 7.401 -5.526 1.00 96.75 84 ALA A CA 1
ATOM 635 C C . ALA A 1 84 ? 2.186 6.600 -4.311 1.00 96.75 84 ALA A C 1
ATOM 637 O O . ALA A 1 84 ? 2.387 5.396 -4.424 1.00 96.75 84 ALA A O 1
ATOM 638 N N . ALA A 1 85 ? 2.375 7.245 -3.152 1.00 96.50 85 ALA A N 1
ATOM 639 C CA . ALA A 1 85 ? 2.793 6.553 -1.929 1.00 96.50 85 ALA A CA 1
ATOM 640 C C . ALA A 1 85 ? 1.732 5.540 -1.467 1.00 96.50 85 ALA A C 1
ATOM 642 O O . ALA A 1 85 ? 2.058 4.392 -1.180 1.00 96.50 85 ALA A O 1
ATOM 643 N N . TYR A 1 86 ? 0.457 5.936 -1.494 1.00 98.12 86 TYR A N 1
ATOM 644 C CA . TYR A 1 86 ? -0.673 5.063 -1.188 1.00 98.12 86 TYR A CA 1
ATOM 645 C C . TYR A 1 86 ? -0.729 3.849 -2.116 1.00 98.12 86 TYR A C 1
ATOM 647 O O . TYR A 1 86 ? -0.777 2.718 -1.640 1.00 98.12 86 TYR A O 1
ATOM 655 N N . ASP A 1 87 ? -0.653 4.072 -3.429 1.00 97.94 87 ASP A N 1
ATOM 656 C CA . ASP A 1 87 ? -0.735 2.996 -4.421 1.00 97.94 87 ASP A CA 1
ATOM 657 C C . ASP A 1 87 ? 0.405 1.984 -4.249 1.00 97.94 87 ASP A C 1
ATOM 659 O O . ASP A 1 87 ? 0.185 0.774 -4.311 1.00 97.94 87 ASP A O 1
ATOM 663 N N . ILE A 1 88 ? 1.623 2.471 -3.986 1.00 97.62 88 ILE A N 1
ATOM 664 C CA . ILE A 1 88 ? 2.795 1.621 -3.748 1.00 97.62 88 ILE A CA 1
ATOM 665 C C . ILE A 1 88 ? 2.626 0.805 -2.466 1.00 97.62 88 ILE A C 1
ATOM 667 O O . ILE A 1 88 ? 2.936 -0.386 -2.466 1.00 97.62 88 ILE A O 1
ATOM 671 N N . ILE A 1 89 ? 2.150 1.419 -1.381 1.00 97.69 89 ILE A N 1
ATOM 672 C CA . ILE A 1 89 ? 1.958 0.720 -0.107 1.00 97.69 89 ILE A CA 1
ATOM 673 C C . ILE A 1 89 ? 0.872 -0.349 -0.249 1.00 97.69 89 ILE A C 1
ATOM 675 O O . ILE A 1 89 ? 1.120 -1.487 0.139 1.00 97.69 89 ILE A O 1
ATOM 679 N N . VAL A 1 90 ? -0.279 -0.034 -0.855 1.00 98.38 90 VAL A N 1
ATOM 680 C CA . VAL A 1 90 ? -1.361 -1.009 -1.094 1.00 98.38 90 VAL A CA 1
ATOM 681 C C . VAL A 1 90 ? -0.868 -2.174 -1.947 1.00 98.38 90 VAL A C 1
ATOM 683 O O . VAL A 1 90 ? -1.069 -3.331 -1.576 1.00 98.38 90 VAL A O 1
ATOM 686 N N . LEU A 1 91 ? -0.182 -1.876 -3.056 1.00 98.38 91 LEU A N 1
ATOM 687 C CA . LEU A 1 91 ? 0.354 -2.896 -3.951 1.00 98.38 91 LEU A CA 1
ATOM 688 C C . LEU A 1 91 ? 1.348 -3.804 -3.230 1.00 98.38 91 LEU A C 1
ATOM 690 O O . LEU A 1 91 ? 1.217 -5.025 -3.270 1.00 98.38 91 LEU A O 1
ATOM 694 N N . ASN A 1 92 ? 2.343 -3.219 -2.565 1.00 98.12 92 ASN A N 1
ATOM 695 C CA . ASN A 1 92 ? 3.374 -3.997 -1.894 1.00 98.12 92 ASN A CA 1
ATOM 696 C C . ASN A 1 92 ? 2.782 -4.821 -0.748 1.00 98.12 92 ASN A C 1
ATOM 698 O O . ASN A 1 92 ? 3.095 -6.003 -0.647 1.00 98.12 92 ASN A O 1
ATOM 702 N N . ALA A 1 93 ? 1.914 -4.230 0.077 1.00 97.88 93 ALA A N 1
ATOM 703 C CA . ALA A 1 93 ? 1.296 -4.915 1.207 1.00 97.88 93 ALA A CA 1
ATOM 704 C C . ALA A 1 93 ? 0.442 -6.100 0.747 1.00 97.88 93 ALA A C 1
ATOM 706 O O . ALA A 1 93 ? 0.670 -7.221 1.189 1.00 97.88 93 ALA A O 1
ATOM 707 N N . GLY A 1 94 ? -0.482 -5.894 -0.194 1.00 98.31 94 GLY A N 1
ATOM 708 C CA . GLY A 1 94 ? -1.356 -6.989 -0.600 1.00 98.31 94 GLY A CA 1
ATOM 709 C C . GLY A 1 94 ? -0.640 -8.066 -1.433 1.00 98.31 94 GLY A C 1
ATOM 710 O O . GLY A 1 94 ? -0.995 -9.236 -1.333 1.00 98.31 94 GLY A O 1
ATOM 711 N N . ILE A 1 95 ? 0.407 -7.731 -2.208 1.00 98.56 95 ILE A N 1
ATOM 712 C CA . ILE A 1 95 ? 1.222 -8.758 -2.883 1.00 98.56 95 ILE A CA 1
ATOM 713 C C . ILE A 1 95 ? 2.015 -9.565 -1.854 1.00 98.56 95 ILE A C 1
ATOM 715 O O . ILE A 1 95 ? 2.099 -10.783 -1.983 1.00 98.56 95 ILE A O 1
ATOM 719 N N . VAL A 1 96 ? 2.576 -8.918 -0.829 1.00 98.50 96 VAL A N 1
ATOM 720 C CA . VAL A 1 96 ? 3.270 -9.619 0.259 1.00 98.50 96 VAL A CA 1
ATOM 721 C C . VAL A 1 96 ? 2.308 -10.547 0.999 1.00 98.50 96 VAL A C 1
ATOM 723 O O . VAL A 1 96 ? 2.641 -11.717 1.172 1.00 98.50 96 VAL A O 1
ATOM 726 N N . ASP A 1 97 ? 1.110 -10.080 1.351 1.00 97.81 97 ASP A N 1
ATOM 727 C CA . ASP A 1 97 ? 0.093 -10.904 2.016 1.00 97.81 97 ASP A CA 1
ATOM 728 C C . ASP A 1 97 ? -0.294 -12.127 1.179 1.00 97.81 97 ASP A C 1
ATOM 730 O O . ASP A 1 97 ? -0.358 -13.245 1.695 1.00 97.81 97 ASP A O 1
ATOM 734 N N . HIS A 1 98 ? -0.490 -11.933 -0.127 1.00 98.25 98 HIS A N 1
ATOM 735 C CA . HIS A 1 98 ? -0.790 -13.024 -1.046 1.00 98.25 98 HIS A CA 1
ATOM 736 C C . HIS A 1 98 ? 0.356 -14.042 -1.134 1.00 98.25 98 HIS A C 1
ATOM 738 O O . HIS A 1 98 ? 0.136 -15.247 -1.017 1.00 98.25 98 HIS A O 1
ATOM 744 N N . LEU A 1 99 ? 1.597 -13.573 -1.297 1.00 98.12 99 LEU A N 1
ATOM 745 C CA . LEU A 1 99 ? 2.771 -14.442 -1.420 1.00 98.12 99 LEU A CA 1
ATOM 746 C C . LEU A 1 99 ? 3.084 -15.211 -0.133 1.00 98.12 99 LEU A C 1
ATOM 748 O O . LEU A 1 99 ? 3.608 -16.322 -0.200 1.00 98.12 99 LEU A O 1
ATOM 752 N N . LEU A 1 100 ? 2.775 -14.634 1.029 1.00 97.56 100 LEU A N 1
ATOM 753 C CA . LEU A 1 100 ? 2.920 -15.299 2.323 1.00 97.56 100 LEU A CA 1
ATOM 754 C C . LEU A 1 100 ? 1.776 -16.276 2.623 1.00 97.56 100 LEU A C 1
ATOM 756 O O . LEU A 1 100 ? 1.876 -17.035 3.586 1.00 97.56 100 LEU A O 1
ATOM 760 N N . GLY A 1 101 ? 0.715 -16.287 1.809 1.00 95.50 101 GLY A N 1
ATOM 761 C CA . GLY A 1 101 ? -0.467 -17.108 2.051 1.00 95.50 101 GLY A CA 1
ATOM 762 C C . GLY A 1 101 ? -1.216 -16.683 3.313 1.00 95.50 101 GLY A C 1
ATOM 763 O O . GLY A 1 101 ? -1.701 -17.540 4.051 1.00 95.50 101 GLY A O 1
ATOM 764 N N . CYS A 1 102 ? -1.266 -15.375 3.591 1.00 96.88 102 CYS A N 1
ATOM 765 C CA . CYS A 1 102 ? -2.042 -14.834 4.703 1.00 96.88 102 CYS A CA 1
ATOM 766 C C . CYS A 1 102 ? -3.520 -15.235 4.562 1.00 96.88 102 CYS A C 1
ATOM 768 O O . CYS A 1 102 ? -4.079 -15.214 3.465 1.00 96.88 102 CYS A O 1
ATOM 770 N N . GLU A 1 103 ? -4.165 -15.572 5.681 1.00 96.44 103 GLU A N 1
ATOM 771 C CA . GLU A 1 103 ? -5.563 -16.015 5.696 1.00 96.44 103 GLU A CA 1
ATOM 772 C C . GLU A 1 103 ? -6.489 -14.967 5.059 1.00 96.44 103 GLU A C 1
ATOM 774 O O . GLU A 1 103 ? -6.560 -13.817 5.515 1.00 96.44 103 GLU A O 1
ATOM 779 N N . GLY A 1 104 ? -7.211 -15.371 4.008 1.00 93.88 104 GLY A N 1
ATOM 780 C CA . GLY A 1 104 ? -8.117 -14.533 3.226 1.00 93.88 104 GLY A CA 1
ATOM 781 C C . GLY A 1 104 ? -7.423 -13.564 2.254 1.00 93.88 104 GLY A C 1
ATOM 782 O O . GLY A 1 104 ? -8.023 -12.548 1.900 1.00 93.88 104 GLY A O 1
ATOM 783 N N . ALA A 1 105 ? -6.164 -13.827 1.885 1.00 96.69 105 ALA A N 1
ATOM 784 C CA . ALA A 1 105 ? -5.401 -13.139 0.836 1.00 96.69 105 ALA A CA 1
ATOM 785 C C . ALA A 1 105 ? -5.018 -14.096 -0.319 1.00 96.69 105 ALA A C 1
ATOM 787 O O . ALA A 1 105 ? -4.047 -13.875 -1.042 1.00 96.69 105 ALA A O 1
ATOM 788 N N . GLU A 1 106 ? -5.765 -15.188 -0.505 1.00 96.12 106 GLU A N 1
ATOM 789 C CA . GLU A 1 106 ? -5.471 -16.221 -1.506 1.00 96.12 106 GLU A CA 1
ATOM 790 C C . GLU A 1 106 ? -5.665 -15.717 -2.938 1.00 96.12 106 GLU A C 1
ATOM 792 O O . GLU A 1 106 ? -4.994 -16.187 -3.852 1.00 96.12 106 GLU A O 1
ATOM 797 N N . ASP A 1 107 ? -6.561 -14.753 -3.139 1.00 98.00 107 ASP A N 1
ATOM 798 C CA . ASP A 1 107 ? -6.722 -14.044 -4.402 1.00 98.00 107 ASP A CA 1
ATOM 799 C C . ASP A 1 107 ? -6.063 -12.661 -4.325 1.00 98.00 107 ASP A C 1
ATOM 801 O O . ASP A 1 107 ? -6.242 -11.920 -3.356 1.00 98.00 107 ASP A O 1
ATOM 805 N N . VAL A 1 108 ? -5.315 -12.297 -5.370 1.00 97.69 108 VAL A N 1
ATOM 806 C CA . VAL A 1 108 ? -4.569 -11.031 -5.421 1.00 97.69 108 VAL A CA 1
ATOM 807 C C . VAL A 1 108 ? -5.501 -9.826 -5.311 1.00 97.69 108 VAL A C 1
ATOM 809 O O . VAL A 1 108 ? -5.162 -8.856 -4.638 1.00 97.69 108 VAL A O 1
ATOM 812 N N . THR A 1 109 ? -6.672 -9.861 -5.951 1.00 97.81 109 THR A N 1
ATOM 813 C CA . THR A 1 109 ? -7.613 -8.734 -5.918 1.00 97.81 109 THR A CA 1
ATOM 814 C C . THR A 1 109 ? -8.199 -8.547 -4.524 1.00 97.81 109 THR A C 1
ATOM 816 O O . THR A 1 109 ? -8.238 -7.423 -4.029 1.00 97.81 109 THR A O 1
ATOM 819 N N . VAL A 1 110 ? -8.521 -9.646 -3.838 1.00 97.81 110 VAL A N 1
ATOM 820 C CA . VAL A 1 110 ? -8.977 -9.623 -2.441 1.00 97.81 110 VAL A CA 1
ATOM 821 C C . VAL A 1 110 ? -7.873 -9.112 -1.510 1.00 97.81 110 VAL A C 1
ATOM 823 O O . VAL A 1 110 ? -8.131 -8.277 -0.643 1.00 97.81 110 VAL A O 1
ATOM 826 N N . ALA A 1 111 ? -6.625 -9.544 -1.709 1.00 98.31 111 ALA A N 1
ATOM 827 C CA . ALA A 1 111 ? -5.485 -9.067 -0.925 1.00 98.31 111 ALA A CA 1
ATOM 828 C C . ALA A 1 111 ? -5.260 -7.551 -1.093 1.00 98.31 111 ALA A C 1
ATOM 830 O O . ALA A 1 111 ? -5.023 -6.843 -0.113 1.00 98.31 111 ALA A O 1
ATOM 831 N N . MET A 1 112 ? -5.399 -7.033 -2.320 1.00 98.19 112 MET A N 1
ATOM 832 C CA . MET A 1 112 ? -5.353 -5.590 -2.593 1.00 98.19 112 MET A CA 1
ATOM 833 C C . MET A 1 112 ? -6.478 -4.836 -1.871 1.00 98.19 112 MET A C 1
ATOM 835 O O . MET A 1 112 ? -6.224 -3.805 -1.248 1.00 98.19 112 MET A O 1
ATOM 839 N N . GLU A 1 113 ? -7.718 -5.333 -1.938 1.00 98.06 113 GLU A N 1
ATOM 840 C CA . GLU A 1 113 ? -8.870 -4.706 -1.274 1.00 98.06 113 GLU A CA 1
ATOM 841 C C . GLU A 1 113 ? -8.710 -4.668 0.247 1.00 98.06 113 GLU A C 1
ATOM 843 O O . GLU A 1 113 ? -9.015 -3.654 0.874 1.00 98.06 113 GLU A O 1
ATOM 848 N N . ARG A 1 114 ? -8.148 -5.722 0.839 1.00 97.94 114 ARG A N 1
ATOM 849 C CA . ARG A 1 114 ? -7.846 -5.772 2.274 1.00 97.94 114 ARG A CA 1
ATOM 850 C C . ARG A 1 114 ? -6.754 -4.796 2.684 1.00 97.94 114 ARG A C 1
ATOM 852 O O . ARG A 1 114 ? -6.915 -4.100 3.684 1.00 97.94 114 ARG A O 1
ATOM 859 N N . ALA A 1 115 ? -5.665 -4.708 1.919 1.00 98.19 115 ALA A N 1
ATOM 860 C CA . ALA A 1 115 ? -4.612 -3.725 2.172 1.00 98.19 115 ALA A CA 1
ATOM 861 C C . ALA A 1 115 ? -5.172 -2.294 2.099 1.00 98.19 115 ALA A C 1
ATOM 863 O O . ALA A 1 115 ? -4.900 -1.460 2.965 1.00 98.19 115 ALA A O 1
ATOM 864 N N . LYS A 1 116 ? -6.033 -2.036 1.109 1.00 98.25 116 LYS A N 1
ATOM 865 C CA . LYS A 1 116 ? -6.766 -0.778 0.961 1.00 98.25 116 LYS A CA 1
ATOM 866 C C . LYS A 1 116 ? -7.653 -0.488 2.179 1.00 98.25 116 LYS A C 1
ATOM 868 O O . LYS A 1 116 ? -7.612 0.619 2.707 1.00 98.25 116 LYS A O 1
ATOM 873 N N . GLU A 1 117 ? -8.428 -1.470 2.641 1.00 97.94 117 GLU A N 1
ATOM 874 C CA . GLU A 1 117 ? -9.301 -1.341 3.814 1.00 97.94 117 GLU A CA 1
ATOM 875 C C . GLU A 1 117 ? -8.503 -1.083 5.098 1.00 97.94 117 GLU A C 1
ATOM 877 O O . GLU A 1 117 ? -8.890 -0.237 5.902 1.00 97.94 117 GLU A O 1
ATOM 882 N N . ALA A 1 118 ? -7.372 -1.762 5.297 1.00 97.94 118 ALA A N 1
ATOM 883 C CA . ALA A 1 118 ? -6.524 -1.578 6.474 1.00 97.94 118 ALA A CA 1
ATOM 884 C C . ALA A 1 118 ? -5.982 -0.143 6.584 1.00 97.94 118 ALA A C 1
ATOM 886 O O . ALA A 1 118 ? -5.929 0.413 7.683 1.00 97.94 118 ALA A O 1
ATOM 887 N N . ILE A 1 119 ? -5.630 0.469 5.450 1.00 98.06 119 ILE A N 1
ATOM 888 C CA . ILE A 1 119 ? -5.209 1.871 5.394 1.00 98.06 119 ILE A CA 1
ATOM 889 C C . ILE A 1 119 ? -6.413 2.806 5.568 1.00 98.06 119 ILE A C 1
ATOM 891 O O . ILE A 1 119 ? -6.396 3.671 6.439 1.00 98.06 119 ILE A O 1
ATOM 895 N N . ASP A 1 120 ? -7.480 2.616 4.789 1.00 97.75 120 ASP A N 1
ATOM 896 C CA . ASP A 1 120 ? -8.636 3.525 4.766 1.00 97.75 120 ASP A CA 1
ATOM 897 C C . ASP A 1 120 ? -9.429 3.518 6.087 1.00 97.75 120 ASP A C 1
ATOM 899 O O . ASP A 1 120 ? -10.067 4.511 6.434 1.00 97.75 120 ASP A O 1
ATOM 903 N N . SER A 1 121 ? -9.375 2.419 6.847 1.00 97.56 121 SER A N 1
ATOM 904 C CA . SER A 1 121 ? -9.969 2.316 8.188 1.00 97.56 121 SER A CA 1
ATOM 905 C C . SER A 1 121 ? -9.086 2.878 9.308 1.00 97.56 121 SER A C 1
ATOM 907 O O . SER A 1 121 ? -9.532 2.935 10.451 1.00 97.56 121 SER A O 1
ATOM 909 N N . GLY A 1 122 ? -7.842 3.272 9.014 1.00 96.69 122 GLY A N 1
ATOM 910 C CA . GLY A 1 122 ? -6.881 3.774 9.999 1.00 96.69 122 GLY A CA 1
ATOM 911 C C . GLY A 1 122 ? -6.180 2.695 10.833 1.00 96.69 122 GLY A C 1
ATOM 912 O O . GLY A 1 122 ? -5.251 3.021 11.568 1.00 96.69 122 GLY A O 1
ATOM 913 N N . LYS A 1 123 ? -6.543 1.411 10.685 1.00 97.19 123 LYS A N 1
ATOM 914 C CA . LYS A 1 123 ? -5.908 0.292 11.410 1.00 97.19 123 LYS A CA 1
ATOM 915 C C . LYS A 1 123 ? -4.402 0.214 11.157 1.00 97.19 123 LYS A C 1
ATOM 917 O O . LYS A 1 123 ? -3.640 -0.089 12.069 1.00 97.19 123 LYS A O 1
ATOM 922 N N . ALA A 1 124 ? -3.967 0.490 9.927 1.00 96.50 124 ALA A N 1
ATOM 923 C CA . ALA A 1 124 ? -2.549 0.489 9.572 1.00 96.50 124 ALA A CA 1
ATOM 924 C C . ALA A 1 124 ? -1.763 1.596 10.300 1.00 96.50 124 ALA A C 1
ATOM 926 O O . ALA A 1 124 ? -0.633 1.367 10.726 1.00 96.50 124 ALA A O 1
ATOM 927 N N . LEU A 1 125 ? -2.366 2.778 10.474 1.00 96.25 125 LEU A N 1
ATOM 928 C CA . LEU A 1 125 ? -1.761 3.882 11.219 1.00 96.25 125 LEU A CA 1
ATOM 929 C C . LEU A 1 125 ? -1.740 3.598 12.725 1.00 96.25 125 LEU A C 1
ATOM 931 O O . LEU A 1 125 ? -0.715 3.798 13.364 1.00 96.25 125 LEU A O 1
ATOM 935 N N . GLU A 1 126 ? -2.837 3.073 13.274 1.00 96.69 126 GLU A N 1
ATOM 936 C CA . GLU A 1 126 ? -2.911 2.658 14.679 1.00 96.69 126 GLU A CA 1
ATOM 937 C C . GLU A 1 126 ? -1.834 1.611 15.006 1.00 96.69 126 GLU A C 1
ATOM 939 O O . GLU A 1 126 ? -1.103 1.754 15.984 1.00 96.69 126 GLU A O 1
ATOM 944 N N . ALA A 1 127 ? -1.666 0.600 14.147 1.00 94.75 127 ALA A N 1
ATOM 945 C CA . ALA A 1 127 ? -0.625 -0.414 14.305 1.00 94.75 127 ALA A CA 1
ATOM 946 C C . ALA A 1 127 ? 0.798 0.169 14.241 1.00 94.75 127 ALA A C 1
ATOM 948 O O . ALA A 1 127 ? 1.691 -0.339 14.916 1.00 94.75 127 ALA A O 1
ATOM 949 N N . PHE A 1 128 ? 1.009 1.229 13.454 1.00 92.50 128 PHE A N 1
ATOM 950 C CA . PHE A 1 128 ? 2.289 1.936 13.374 1.00 92.50 128 PHE A CA 1
ATOM 951 C C . PHE A 1 128 ? 2.597 2.742 14.645 1.00 92.50 128 PHE A C 1
ATOM 953 O O . PHE A 1 128 ? 3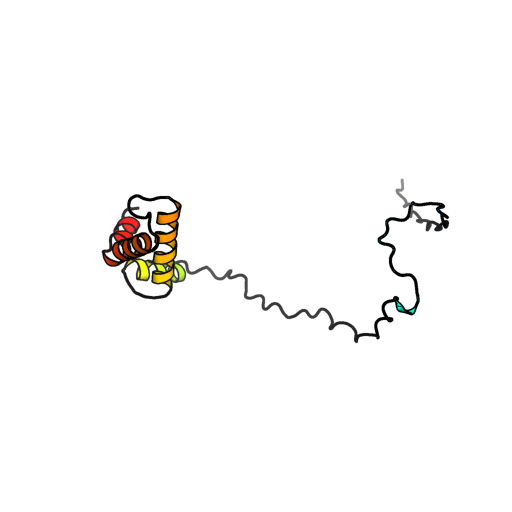.751 2.814 15.047 1.00 92.50 128 PHE A O 1
ATOM 960 N N . GLU A 1 129 ? 1.586 3.338 15.283 1.00 91.38 129 GLU A N 1
ATOM 961 C CA . GLU A 1 129 ? 1.748 4.147 16.503 1.00 91.38 129 GLU A CA 1
ATOM 962 C C . GLU A 1 129 ? 1.858 3.308 17.788 1.00 91.38 129 GLU A C 1
ATOM 964 O O . GLU A 1 129 ? 2.362 3.784 18.805 1.00 91.38 129 GLU A O 1
ATOM 969 N N . LEU A 1 130 ? 1.385 2.060 17.756 1.00 86.50 130 LEU A N 1
ATOM 970 C CA . LEU A 1 130 ? 1.424 1.125 18.884 1.00 86.50 130 LEU A CA 1
ATOM 971 C C . LEU A 1 130 ? 2.800 0.474 19.117 1.00 86.50 130 LEU A C 1
ATOM 973 O O . LEU A 1 130 ? 2.916 -0.365 20.014 1.00 86.50 130 LEU A O 1
ATOM 977 N N . HIS A 1 131 ? 3.823 0.796 18.321 1.00 58.75 131 HIS A N 1
ATOM 978 C CA . HIS A 1 131 ? 5.194 0.269 18.423 1.00 58.75 131 HIS A CA 1
ATOM 979 C C . HIS A 1 131 ? 6.214 1.406 18.528 1.00 58.75 131 HIS A C 1
ATOM 981 O O . HIS A 1 131 ? 7.209 1.214 19.267 1.00 58.75 131 HIS A O 1
#

Sequence (131 aa):
MDSSGKTLKVKTPINKKLEKEGEEEDGFTTPKGAQFKIPPLLQCPPAPVRGGIQQKTTPRRLTSVNVSKHIEPDLAALRGEKGAAYDIIVLNAGIVDHLLGCEGAEDVTVAMERAKEAIDSGKALEAFELH